Protein AF-A0A6I5HWJ2-F1 (afdb_monomer)

Structure (mmCIF, N/CA/C/O backbone):
data_AF-A0A6I5HWJ2-F1
#
_entry.id   AF-A0A6I5HWJ2-F1
#
loop_
_atom_site.group_PDB
_atom_site.id
_atom_site.type_symbol
_atom_site.label_atom_id
_atom_site.label_alt_id
_atom_site.label_comp_id
_atom_site.label_asym_id
_atom_site.label_entity_id
_atom_site.label_seq_id
_atom_site.pdbx_PDB_ins_code
_atom_site.Cartn_x
_atom_site.Cartn_y
_atom_site.Cartn_z
_atom_site.occupancy
_atom_site.B_iso_or_equiv
_atom_site.auth_seq_id
_atom_site.auth_comp_id
_atom_site.auth_asym_id
_atom_site.auth_atom_id
_atom_site.pdbx_PDB_model_num
ATOM 1 N N . MET A 1 1 ? 9.951 2.016 0.765 1.00 75.12 1 MET A N 1
ATOM 2 C CA . MET A 1 1 ? 8.505 1.697 0.762 1.00 75.12 1 MET A CA 1
ATOM 3 C C . MET A 1 1 ? 7.926 2.781 -0.097 1.00 75.12 1 MET A C 1
ATOM 5 O O . MET A 1 1 ? 7.683 3.878 0.396 1.00 75.12 1 MET A O 1
ATOM 9 N N . ASP A 1 2 ? 7.885 2.509 -1.394 1.00 89.44 2 ASP A N 1
ATOM 10 C CA . ASP A 1 2 ? 7.754 3.558 -2.391 1.00 89.44 2 ASP A CA 1
ATOM 11 C C . ASP A 1 2 ? 6.355 3.454 -2.981 1.00 89.44 2 ASP A C 1
ATOM 13 O O . ASP A 1 2 ? 5.932 2.383 -3.409 1.00 89.44 2 ASP A O 1
ATOM 17 N N . SER A 1 3 ? 5.608 4.550 -2.922 1.00 92.50 3 SER A N 1
ATOM 18 C CA . SER A 1 3 ? 4.269 4.644 -3.493 1.00 92.50 3 SER A CA 1
ATOM 19 C C . SER A 1 3 ? 4.331 5.136 -4.938 1.00 92.50 3 SER A C 1
ATOM 21 O O . SER A 1 3 ? 5.293 5.790 -5.354 1.00 92.50 3 SER A O 1
ATOM 23 N N . GLN A 1 4 ? 3.257 4.913 -5.696 1.00 91.12 4 GLN A N 1
ATOM 24 C CA . GLN A 1 4 ? 3.119 5.492 -7.039 1.00 91.12 4 GLN A CA 1
ATOM 25 C C . GLN A 1 4 ? 3.258 7.020 -7.010 1.00 91.12 4 GLN A C 1
ATOM 27 O O . GLN A 1 4 ? 3.891 7.611 -7.881 1.00 91.12 4 GLN A O 1
ATOM 32 N N . SER A 1 5 ? 2.770 7.670 -5.947 1.00 91.94 5 SER A N 1
ATOM 33 C CA . SER A 1 5 ? 2.861 9.125 -5.783 1.00 91.94 5 SER A CA 1
ATOM 34 C C . SER A 1 5 ? 4.292 9.666 -5.693 1.00 91.94 5 SER A C 1
ATOM 36 O O . SER A 1 5 ? 4.483 10.864 -5.885 1.00 91.94 5 SER A O 1
ATOM 38 N N . ILE A 1 6 ? 5.286 8.824 -5.380 1.00 93.06 6 ILE A N 1
ATOM 39 C CA . ILE A 1 6 ? 6.704 9.218 -5.342 1.00 93.06 6 ILE A CA 1
ATOM 40 C C . ILE A 1 6 ? 7.521 8.647 -6.510 1.00 93.06 6 ILE A C 1
ATOM 42 O O . ILE A 1 6 ? 8.739 8.815 -6.535 1.00 93.06 6 ILE A O 1
ATOM 46 N N . GLY A 1 7 ? 6.861 8.020 -7.489 1.00 92.56 7 GLY A N 1
ATOM 47 C CA . GLY A 1 7 ? 7.481 7.577 -8.738 1.00 92.56 7 GLY A CA 1
ATOM 48 C C . GLY A 1 7 ? 7.720 6.074 -8.865 1.00 92.56 7 GLY A C 1
ATOM 49 O O . GLY A 1 7 ? 8.474 5.677 -9.754 1.00 92.56 7 GLY A O 1
ATOM 50 N N . ALA A 1 8 ? 7.104 5.240 -8.018 1.00 96.06 8 ALA A N 1
ATOM 51 C CA . ALA A 1 8 ? 7.059 3.802 -8.275 1.00 96.06 8 ALA A CA 1
ATOM 52 C C . ALA A 1 8 ? 6.296 3.532 -9.584 1.00 96.06 8 ALA A C 1
ATOM 54 O O . ALA A 1 8 ? 5.190 4.035 -9.769 1.00 96.06 8 ALA A O 1
ATOM 55 N N . ASP A 1 9 ? 6.902 2.754 -10.483 1.00 96.69 9 ASP A N 1
ATOM 56 C CA . ASP A 1 9 ? 6.325 2.422 -11.792 1.00 96.69 9 ASP A CA 1
ATOM 57 C C . ASP A 1 9 ? 5.146 1.465 -11.715 1.00 96.69 9 ASP A C 1
ATOM 59 O O . ASP A 1 9 ? 4.177 1.612 -12.451 1.00 96.69 9 ASP A O 1
ATOM 63 N N . LEU A 1 10 ? 5.295 0.452 -10.865 1.00 97.19 10 LEU A N 1
ATOM 64 C CA . LEU A 1 10 ? 4.325 -0.602 -10.643 1.00 97.19 10 LEU A CA 1
ATOM 65 C C . LEU A 1 10 ? 4.281 -0.892 -9.145 1.00 97.19 10 LEU A C 1
ATOM 67 O O . LEU A 1 10 ? 5.330 -1.036 -8.507 1.00 97.19 10 LEU A O 1
ATOM 71 N N . THR A 1 11 ? 3.084 -0.974 -8.583 1.00 96.81 11 THR A N 1
ATOM 72 C CA . THR A 1 11 ? 2.840 -1.268 -7.173 1.00 96.81 11 THR A CA 1
ATOM 73 C C . THR A 1 11 ? 1.891 -2.446 -7.028 1.00 96.81 11 THR A C 1
ATOM 75 O O . THR A 1 11 ? 0.785 -2.464 -7.554 1.00 96.81 11 THR A O 1
ATOM 78 N N . TYR A 1 12 ? 2.323 -3.433 -6.251 1.00 97.06 12 TYR A N 1
ATOM 79 C CA . TYR A 1 12 ? 1.559 -4.643 -5.980 1.00 97.06 12 TYR A CA 1
ATOM 80 C C . TYR A 1 12 ? 1.313 -4.772 -4.483 1.00 97.06 12 TYR A C 1
ATOM 82 O O . TYR A 1 12 ? 2.160 -4.396 -3.667 1.00 97.06 12 TYR A O 1
ATOM 90 N N . ALA A 1 13 ? 0.168 -5.335 -4.121 1.00 97.06 13 ALA A N 1
ATOM 91 C CA . ALA A 1 13 ? -0.144 -5.705 -2.750 1.00 97.06 13 ALA A CA 1
ATOM 92 C C . ALA A 1 13 ? -0.446 -7.202 -2.655 1.00 97.06 13 ALA A C 1
ATOM 94 O O . ALA A 1 13 ? -0.968 -7.798 -3.590 1.00 97.06 13 ALA A O 1
ATOM 95 N N . TRP A 1 14 ? -0.155 -7.812 -1.510 1.00 97.56 14 TRP A N 1
ATOM 96 C CA . TRP A 1 14 ? -0.708 -9.127 -1.188 1.00 97.56 14 TRP A CA 1
ATOM 97 C C . TRP A 1 14 ? -2.081 -8.982 -0.528 1.00 97.56 14 TRP A C 1
ATOM 99 O O . TRP A 1 14 ? -2.338 -7.946 0.090 1.00 97.56 14 TRP A O 1
ATOM 109 N N . PRO A 1 15 ? -2.933 -10.026 -0.547 1.00 95.31 15 PRO A N 1
ATOM 110 C CA . PRO A 1 15 ? -4.232 -10.018 0.127 1.00 95.31 15 PRO A CA 1
ATOM 111 C C . PRO A 1 15 ? -4.150 -9.695 1.625 1.00 95.31 15 PRO A C 1
ATOM 113 O O . PRO A 1 15 ? -5.109 -9.196 2.206 1.00 95.31 15 PRO A O 1
ATOM 116 N N . THR A 1 16 ? -3.002 -9.969 2.251 1.00 93.94 16 THR A N 1
ATOM 117 C CA . THR A 1 16 ? -2.738 -9.726 3.674 1.00 93.94 16 THR A CA 1
ATOM 118 C C . THR A 1 16 ? -2.208 -8.324 3.980 1.00 93.94 16 THR A C 1
ATOM 120 O O . THR A 1 16 ? -1.968 -8.021 5.147 1.00 93.94 16 THR A O 1
ATOM 123 N N . ASN A 1 17 ? -1.956 -7.480 2.974 1.00 93.38 17 ASN A N 1
ATOM 124 C CA . ASN A 1 17 ? -1.410 -6.146 3.209 1.00 93.38 17 ASN A CA 1
ATOM 125 C C . ASN A 1 17 ? -2.451 -5.223 3.850 1.00 93.38 17 ASN A C 1
ATOM 127 O O . ASN A 1 17 ? -3.551 -5.044 3.337 1.00 93.38 17 ASN A O 1
ATOM 131 N N . GLU A 1 18 ? -2.052 -4.544 4.921 1.00 91.31 18 GLU A N 1
ATOM 132 C CA . GLU A 1 18 ? -2.837 -3.472 5.529 1.00 91.31 18 GLU A CA 1
ATOM 133 C C . GLU A 1 18 ? -2.317 -2.121 5.016 1.00 91.31 18 GLU A C 1
ATOM 135 O O . GLU A 1 18 ? -1.210 -1.700 5.352 1.00 91.31 18 GLU A O 1
ATOM 140 N N . ILE A 1 19 ? -3.109 -1.443 4.180 1.00 89.94 19 ILE A N 1
ATOM 141 C CA . ILE A 1 19 ? -2.780 -0.120 3.631 1.00 89.94 19 ILE A CA 1
ATOM 142 C C . ILE A 1 19 ? -3.721 0.902 4.262 1.00 89.94 19 ILE A C 1
ATOM 144 O O . ILE A 1 19 ? -4.925 0.858 4.036 1.00 89.94 19 ILE A O 1
ATOM 148 N N . ALA A 1 20 ? -3.177 1.823 5.057 1.00 89.38 20 ALA A N 1
ATOM 149 C CA . ALA A 1 20 ? -3.951 2.858 5.735 1.00 89.38 20 ALA A CA 1
ATOM 150 C C . ALA A 1 20 ? -3.098 4.096 6.038 1.00 89.38 20 ALA A C 1
ATOM 152 O O . ALA A 1 20 ? -1.871 4.030 6.079 1.00 89.38 20 ALA A O 1
ATOM 153 N N . VAL A 1 21 ? -3.761 5.227 6.298 1.00 89.25 21 VAL A N 1
ATOM 154 C CA . VAL A 1 21 ? -3.103 6.476 6.731 1.00 89.25 21 VAL A CA 1
ATOM 155 C C . VAL A 1 21 ? -2.437 6.324 8.102 1.00 89.25 21 VAL A C 1
ATOM 157 O O . VAL A 1 21 ? -1.380 6.896 8.350 1.00 89.25 21 VAL A O 1
ATOM 160 N N . MET A 1 22 ? -3.075 5.583 9.006 1.00 91.50 22 MET A N 1
ATOM 161 C CA . MET A 1 22 ? -2.596 5.304 10.357 1.00 91.50 22 MET A CA 1
ATOM 162 C C . MET A 1 22 ? -3.234 4.007 10.870 1.00 91.50 22 MET A C 1
ATOM 164 O O . MET A 1 22 ? -4.139 3.469 10.234 1.00 91.50 22 MET A O 1
ATOM 168 N N . GLY A 1 23 ? -2.791 3.508 12.026 1.00 90.38 23 GLY A N 1
ATOM 169 C CA . GLY A 1 23 ? -3.393 2.321 12.643 1.00 90.38 23 GLY A CA 1
ATOM 170 C C . GLY A 1 23 ? -4.865 2.531 13.030 1.00 90.38 23 GLY A C 1
ATOM 171 O O . GLY A 1 23 ? -5.241 3.627 13.455 1.00 90.38 23 GLY A O 1
ATOM 172 N N . ALA A 1 24 ? -5.679 1.470 12.931 1.00 92.38 24 ALA A N 1
ATOM 173 C CA . ALA A 1 24 ? -7.126 1.514 13.194 1.00 92.38 24 ALA A CA 1
ATOM 174 C C . ALA A 1 24 ? -7.487 2.122 14.551 1.00 92.38 24 ALA A C 1
ATOM 176 O O . ALA A 1 24 ? -8.451 2.871 14.649 1.00 92.38 24 ALA A O 1
ATOM 177 N N . GLU A 1 25 ? -6.719 1.819 15.598 1.00 92.00 25 GLU A N 1
ATOM 178 C CA . GLU A 1 25 ? -6.983 2.341 16.939 1.00 92.00 25 GLU A CA 1
ATOM 179 C C . GLU A 1 25 ? -6.832 3.864 16.998 1.00 92.00 25 GLU A C 1
ATOM 181 O O . GLU A 1 25 ? -7.721 4.567 17.480 1.00 92.00 25 GLU A O 1
ATOM 186 N N . GLY A 1 26 ? -5.741 4.386 16.431 1.00 93.00 26 GLY A N 1
ATOM 187 C CA . GLY A 1 26 ? -5.517 5.824 16.315 1.00 93.00 26 GLY A CA 1
ATOM 188 C C . GLY A 1 26 ? -6.610 6.498 15.489 1.00 93.00 26 GLY A C 1
ATOM 189 O O . GLY A 1 26 ? -7.199 7.484 15.933 1.00 93.00 26 GLY A O 1
ATOM 190 N N . ALA A 1 27 ? -6.938 5.925 14.328 1.00 92.94 27 ALA A N 1
ATOM 191 C CA . ALA A 1 27 ? -7.973 6.460 13.453 1.00 92.94 27 ALA A CA 1
ATOM 192 C C . ALA A 1 27 ? -9.348 6.481 14.135 1.00 92.94 27 ALA A C 1
ATOM 194 O O . ALA A 1 27 ? -10.020 7.513 14.132 1.00 92.94 27 ALA A O 1
ATOM 195 N N . ALA A 1 28 ? -9.747 5.382 14.779 1.00 93.06 28 ALA A N 1
ATOM 196 C CA . ALA A 1 28 ? -11.040 5.276 15.441 1.00 93.06 28 ALA A CA 1
ATOM 197 C C . ALA A 1 28 ? -11.173 6.270 16.604 1.00 93.06 28 ALA A C 1
ATOM 199 O O . ALA A 1 28 ? -12.214 6.908 16.759 1.00 93.06 28 ALA A O 1
ATOM 200 N N . ASN A 1 29 ? -10.099 6.463 17.374 1.00 92.31 29 ASN A N 1
ATOM 201 C CA . ASN A 1 29 ? -10.073 7.405 18.492 1.00 92.31 29 ASN A CA 1
ATOM 202 C C . ASN A 1 29 ? -10.210 8.866 18.052 1.00 92.31 29 ASN A C 1
ATOM 204 O O . ASN A 1 29 ? -10.716 9.684 18.821 1.00 92.31 29 ASN A O 1
ATOM 208 N N . VAL A 1 30 ? -9.776 9.205 16.835 1.00 94.44 30 VAL A N 1
ATOM 209 C CA . VAL A 1 30 ? -9.942 10.553 16.276 1.00 94.44 30 VAL A CA 1
ATOM 210 C C . VAL A 1 30 ? -11.306 10.706 15.605 1.00 94.44 30 VAL A C 1
ATOM 212 O O . VAL A 1 30 ? -12.039 11.641 15.927 1.00 94.44 30 VAL A O 1
ATOM 215 N N . ILE A 1 31 ? -11.670 9.789 14.705 1.00 93.44 31 ILE A N 1
ATOM 216 C CA . ILE A 1 31 ? -12.877 9.883 13.869 1.00 93.44 31 ILE A CA 1
ATOM 217 C C . ILE A 1 31 ? -14.144 9.713 14.715 1.00 93.44 31 ILE A C 1
ATOM 219 O O . ILE A 1 31 ? -15.066 10.524 14.632 1.00 93.44 31 ILE A O 1
ATOM 223 N N . PHE A 1 32 ? -14.176 8.696 15.577 1.00 93.81 32 PHE A N 1
ATOM 224 C CA . PHE A 1 32 ? -15.357 8.330 16.364 1.00 93.81 32 PHE A CA 1
ATOM 225 C C . PHE A 1 32 ? -15.306 8.859 17.799 1.00 93.81 32 PHE A C 1
ATOM 227 O O . PHE A 1 32 ? -16.086 8.430 18.648 1.00 93.81 32 PHE A O 1
ATOM 234 N N . ARG A 1 33 ? -14.430 9.835 18.080 1.00 95.44 33 ARG A N 1
ATOM 235 C CA . ARG A 1 33 ? -14.202 10.393 19.424 1.00 95.44 33 ARG A CA 1
ATOM 236 C C . ARG A 1 33 ? -15.496 10.713 20.179 1.00 95.44 33 ARG A C 1
ATOM 238 O O . ARG A 1 33 ? -15.618 10.373 21.350 1.00 95.44 33 ARG A O 1
ATOM 245 N N . ARG A 1 34 ? -16.443 11.394 19.521 1.00 95.44 34 ARG A N 1
ATOM 246 C CA . ARG A 1 34 ? -17.721 11.800 20.136 1.00 95.44 34 ARG A CA 1
ATOM 247 C C . ARG A 1 34 ? -18.621 10.601 20.418 1.00 95.44 34 ARG A C 1
ATOM 249 O O . ARG A 1 34 ? -19.100 10.460 21.531 1.00 95.44 34 ARG A O 1
ATOM 256 N N . GLN A 1 35 ? -18.768 9.704 19.444 1.00 93.62 35 GLN A N 1
ATOM 257 C CA . GLN A 1 35 ? -19.596 8.501 19.572 1.00 93.62 35 GLN A CA 1
ATOM 258 C C . GLN A 1 35 ? -19.089 7.568 20.676 1.00 93.62 35 GLN A C 1
ATOM 260 O O . GLN A 1 35 ? -19.887 6.979 21.394 1.00 93.62 35 GLN A O 1
ATOM 265 N N . ILE A 1 36 ? -17.766 7.458 20.831 1.00 94.50 36 ILE A N 1
ATOM 266 C CA . ILE A 1 36 ? -17.137 6.700 21.917 1.00 94.50 36 ILE A CA 1
ATOM 267 C C . ILE A 1 36 ? -17.407 7.373 23.268 1.00 94.50 36 ILE A C 1
ATOM 269 O O . ILE A 1 36 ? -17.761 6.692 24.223 1.00 94.50 36 ILE A O 1
ATOM 273 N N . ALA A 1 37 ? -17.271 8.699 23.354 1.00 95.12 37 ALA A N 1
ATOM 274 C CA . ALA A 1 37 ? -17.469 9.438 24.601 1.00 95.12 37 ALA A CA 1
ATOM 275 C C . ALA A 1 37 ? -18.934 9.469 25.077 1.00 95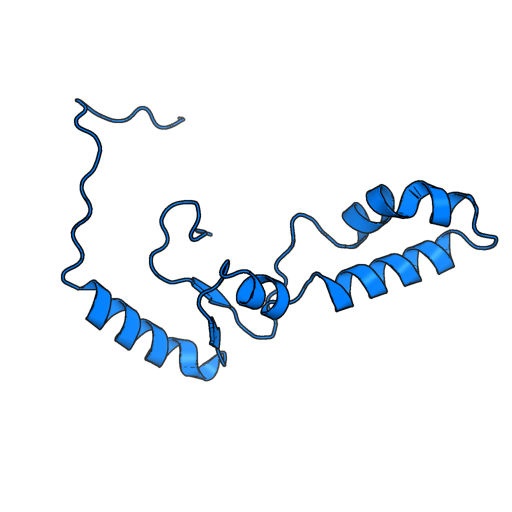.12 37 ALA A C 1
ATOM 277 O O . ALA A 1 37 ? -19.183 9.525 26.277 1.00 95.12 37 ALA A O 1
ATOM 278 N N . GLU A 1 38 ? -19.890 9.450 24.149 1.00 96.38 38 GLU A N 1
ATOM 279 C CA . GLU A 1 38 ? -21.331 9.501 24.434 1.00 96.38 38 GLU A CA 1
ATOM 280 C C . GLU A 1 38 ? -21.959 8.105 24.616 1.00 96.38 38 GLU A C 1
ATOM 282 O O . GLU A 1 38 ? -23.132 7.992 24.976 1.00 96.38 38 GLU A O 1
ATOM 287 N N . ALA A 1 39 ? -21.203 7.029 24.374 1.00 95.56 39 ALA A N 1
ATOM 288 C CA . ALA A 1 39 ? -21.684 5.663 24.531 1.00 95.56 39 ALA A CA 1
ATOM 289 C C . ALA A 1 39 ? -21.851 5.275 26.009 1.00 95.56 39 ALA A C 1
ATOM 291 O O . ALA A 1 39 ? -21.066 5.671 26.867 1.00 95.56 39 ALA A O 1
ATOM 292 N N . GLN A 1 40 ? -22.836 4.416 26.295 1.00 94.75 40 GLN A N 1
ATOM 293 C CA . GLN A 1 40 ? -22.993 3.809 27.626 1.00 94.75 40 GLN A CA 1
ATOM 294 C C . GLN A 1 40 ? -21.780 2.960 28.028 1.00 94.75 40 GLN A C 1
ATOM 296 O O . GLN A 1 40 ? -21.420 2.929 29.200 1.00 94.75 40 GLN A O 1
ATOM 301 N N . ASP A 1 41 ? -21.154 2.300 27.051 1.00 96.25 41 ASP A N 1
ATOM 302 C CA . ASP A 1 41 ? -19.897 1.574 27.213 1.00 96.25 41 ASP A CA 1
ATOM 303 C C . ASP A 1 41 ? -18.882 2.067 26.163 1.00 96.25 41 ASP A C 1
ATOM 305 O O . ASP A 1 41 ? -18.886 1.600 25.014 1.00 96.25 41 ASP A O 1
ATOM 309 N N . PRO A 1 42 ? -18.031 3.045 26.527 1.00 94.38 42 PRO A N 1
ATOM 310 C CA . PRO A 1 42 ? -17.016 3.594 25.635 1.00 94.38 42 PRO A CA 1
ATOM 311 C C . PRO A 1 42 ? -16.008 2.558 25.128 1.00 94.38 42 PRO A C 1
ATOM 313 O O . PRO A 1 42 ? -15.582 2.641 23.977 1.00 94.38 42 PRO A O 1
ATOM 316 N N . GLU A 1 43 ? -15.633 1.567 25.940 1.00 94.75 43 GLU A N 1
ATOM 317 C CA . GLU A 1 43 ? -14.616 0.582 25.553 1.00 94.75 43 GLU A CA 1
ATOM 318 C C . GLU A 1 43 ? -15.176 -0.458 24.580 1.00 94.75 43 GLU A C 1
ATOM 320 O O . GLU A 1 43 ? -14.539 -0.775 23.565 1.00 94.75 43 GLU A O 1
ATOM 325 N N . ALA A 1 44 ? -16.412 -0.918 24.801 1.00 95.75 44 ALA A N 1
ATOM 326 C CA . ALA A 1 44 ? -17.104 -1.747 23.818 1.00 95.75 44 ALA A CA 1
ATOM 327 C C . ALA A 1 44 ? -17.334 -0.987 22.501 1.00 95.75 44 ALA A C 1
ATOM 329 O O . ALA A 1 44 ? -17.121 -1.542 21.417 1.00 95.75 44 ALA A O 1
ATOM 330 N N . MET A 1 45 ? -17.709 0.298 22.575 1.00 95.62 45 MET A N 1
ATOM 331 C CA . MET A 1 45 ? -17.880 1.143 21.391 1.00 95.62 45 MET A CA 1
ATOM 332 C C . MET A 1 45 ? -16.565 1.301 20.623 1.00 95.62 45 MET A C 1
ATOM 334 O O . MET A 1 45 ? -16.540 1.085 19.411 1.00 95.62 45 MET A O 1
ATOM 338 N N . ARG A 1 46 ? -15.464 1.615 21.315 1.00 94.50 46 ARG A N 1
ATOM 339 C CA . ARG A 1 46 ? -14.129 1.738 20.716 1.00 94.50 46 ARG A CA 1
ATOM 340 C C . ARG A 1 46 ? -13.735 0.453 19.997 1.00 94.50 46 ARG A C 1
ATOM 342 O O . ARG A 1 46 ? -13.387 0.500 18.822 1.00 94.50 46 ARG A O 1
ATOM 349 N N . THR A 1 47 ? -13.856 -0.691 20.668 1.00 95.69 47 THR A N 1
ATOM 350 C CA . THR A 1 47 ? -13.509 -2.004 20.100 1.00 95.69 47 THR A CA 1
ATOM 351 C C . THR A 1 47 ? -14.293 -2.284 18.817 1.00 95.69 47 THR A C 1
ATOM 353 O O . THR A 1 47 ? -13.729 -2.745 17.822 1.00 95.69 47 THR A O 1
ATOM 356 N N . ARG A 1 48 ? -15.589 -1.951 18.806 1.00 95.31 48 ARG A N 1
ATOM 357 C CA . ARG A 1 48 ? -16.443 -2.089 17.623 1.00 95.31 48 ARG A CA 1
ATOM 358 C C . ARG A 1 48 ? -15.983 -1.186 16.477 1.00 95.31 48 ARG A C 1
ATOM 360 O O . ARG A 1 48 ? -15.785 -1.686 15.375 1.00 95.31 48 ARG A O 1
ATOM 367 N N . MET A 1 49 ? -15.764 0.100 16.745 1.00 94.69 49 MET A N 1
ATOM 368 C CA . MET A 1 49 ? -15.339 1.078 15.734 1.00 94.69 49 MET A CA 1
ATOM 369 C C . MET A 1 49 ? -13.959 0.760 15.148 1.00 94.69 49 MET A C 1
ATOM 371 O O . MET A 1 49 ? -13.741 0.923 13.952 1.00 94.69 49 MET A O 1
ATOM 375 N N . VAL A 1 50 ? -13.029 0.262 15.967 1.00 94.94 50 VAL A N 1
ATOM 376 C CA . VAL A 1 50 ? -11.705 -0.187 15.510 1.00 94.94 50 VAL A CA 1
ATOM 377 C C . VAL A 1 50 ? -11.832 -1.378 14.566 1.00 94.94 50 VAL A C 1
ATOM 379 O O . VAL A 1 50 ? -11.197 -1.400 13.512 1.00 94.94 50 VAL A O 1
ATOM 382 N N . LYS A 1 51 ? -12.668 -2.361 14.918 1.00 94.06 51 LYS A N 1
ATOM 383 C CA . LYS A 1 51 ? -12.915 -3.532 14.071 1.00 94.06 51 LYS A CA 1
ATOM 384 C C . LYS A 1 51 ? -13.557 -3.140 12.740 1.00 94.06 51 LYS A C 1
ATOM 386 O O . LYS A 1 51 ? -13.154 -3.657 11.701 1.00 94.06 51 LYS A O 1
ATOM 391 N N . GLU A 1 52 ? -14.523 -2.231 12.778 1.00 93.06 52 GLU A N 1
ATOM 392 C CA . GLU A 1 52 ? -15.197 -1.706 11.590 1.00 93.06 52 GLU A CA 1
ATOM 393 C C . GLU A 1 52 ? -14.211 -0.956 10.688 1.00 93.06 52 GLU A C 1
ATOM 395 O O . GLU A 1 52 ? -14.050 -1.325 9.531 1.00 93.06 52 GLU A O 1
ATOM 400 N N . TYR A 1 53 ? -13.428 -0.022 11.242 1.00 92.69 53 TYR A N 1
ATOM 401 C CA . TYR A 1 53 ? -12.380 0.685 10.498 1.00 92.69 53 TYR A CA 1
ATOM 402 C C . TYR A 1 53 ? -11.380 -0.278 9.847 1.00 92.69 53 TYR A C 1
ATOM 404 O O . TYR A 1 53 ? -11.014 -0.114 8.685 1.00 92.69 53 TYR A O 1
ATOM 412 N N . LYS A 1 54 ? -10.945 -1.306 10.584 1.00 90.06 54 LYS A N 1
ATOM 413 C CA . LYS A 1 54 ? -10.008 -2.301 10.059 1.00 90.06 54 LYS A CA 1
ATOM 414 C C . LYS A 1 54 ? -10.608 -3.087 8.891 1.00 90.06 54 LYS A C 1
ATOM 416 O O . LYS A 1 54 ? -9.931 -3.300 7.893 1.00 90.06 54 LYS A O 1
ATOM 421 N N . THR A 1 55 ? -11.865 -3.501 9.016 1.00 88.94 55 THR A N 1
ATOM 422 C CA . THR A 1 55 ? -12.535 -4.3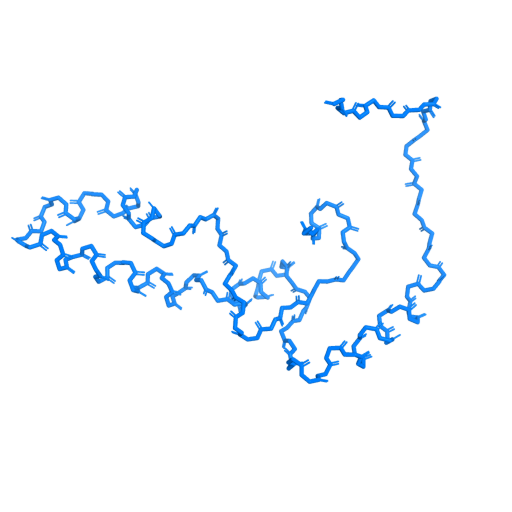36 8.009 1.00 88.94 55 THR A CA 1
ATOM 423 C C . THR A 1 55 ? -12.854 -3.552 6.740 1.00 88.94 55 THR A C 1
ATOM 425 O O . THR A 1 55 ? -12.691 -4.091 5.654 1.00 88.94 55 THR A O 1
ATOM 428 N N . GLU A 1 56 ? -13.256 -2.289 6.876 1.00 88.56 56 GLU A N 1
ATOM 429 C CA . GLU A 1 56 ? -13.716 -1.462 5.753 1.00 88.56 56 GLU A CA 1
ATOM 430 C C . GLU A 1 56 ? -12.589 -0.705 5.042 1.00 88.56 56 GLU A C 1
ATOM 432 O O . GLU A 1 56 ? -12.723 -0.348 3.876 1.00 88.56 56 GLU A O 1
ATO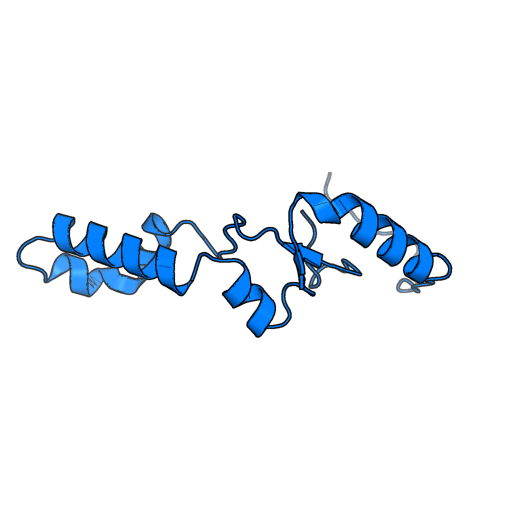M 437 N N . LEU A 1 57 ? -11.498 -0.383 5.748 1.00 87.19 57 LEU A N 1
ATOM 438 C CA . LEU A 1 57 ? -10.490 0.554 5.235 1.00 87.19 57 LEU A CA 1
ATOM 439 C C . LEU A 1 57 ? -9.059 0.018 5.272 1.00 87.19 57 LEU A C 1
ATOM 441 O O . LEU A 1 57 ? -8.208 0.561 4.573 1.00 87.19 57 LEU A O 1
ATOM 445 N N . MET A 1 58 ? -8.760 -1.019 6.063 1.00 90.06 58 MET A N 1
ATOM 446 C CA . MET A 1 58 ? -7.398 -1.557 6.195 1.00 90.06 58 MET A CA 1
ATOM 447 C C . MET A 1 58 ? -7.214 -2.857 5.414 1.00 90.06 58 MET A C 1
ATOM 449 O O . MET A 1 58 ? -6.833 -3.886 5.971 1.00 90.06 58 MET A O 1
ATOM 453 N N . HIS A 1 59 ? -7.467 -2.807 4.110 1.00 89.12 59 HIS A N 1
ATOM 454 C CA . HIS A 1 59 ? -7.275 -3.940 3.208 1.00 89.12 59 HIS A CA 1
ATOM 455 C C . HIS A 1 59 ? -6.778 -3.461 1.835 1.00 89.12 59 HIS A C 1
ATOM 457 O O . HIS A 1 59 ? -7.010 -2.308 1.455 1.00 89.12 59 HIS A O 1
ATOM 463 N N . PRO A 1 60 ? -6.103 -4.320 1.051 1.00 91.81 60 PRO A N 1
ATOM 464 C CA . PRO A 1 60 ? -5.419 -3.883 -0.165 1.00 91.81 60 PRO A CA 1
ATOM 465 C C . PRO A 1 60 ? -6.406 -3.514 -1.281 1.00 91.81 60 PRO A C 1
ATOM 467 O O . PRO A 1 60 ? -6.118 -2.643 -2.096 1.00 91.81 60 PRO A O 1
ATOM 470 N N . TYR A 1 61 ? -7.605 -4.105 -1.277 1.00 92.56 61 TYR A N 1
ATOM 471 C CA . TYR A 1 61 ? -8.637 -3.817 -2.277 1.00 92.56 61 TYR A CA 1
ATOM 472 C C . TYR A 1 61 ? -9.116 -2.360 -2.243 1.00 92.56 61 TYR A C 1
ATOM 474 O O . TYR A 1 61 ? -9.346 -1.783 -3.298 1.00 92.56 61 TYR A O 1
ATOM 482 N N . TYR A 1 62 ? -9.158 -1.719 -1.068 1.00 91.00 62 TYR A N 1
ATOM 483 C CA . TYR A 1 62 ? -9.506 -0.299 -0.966 1.00 91.00 62 TYR A CA 1
ATOM 484 C C . TYR A 1 62 ? -8.506 0.582 -1.731 1.00 91.00 62 TYR A C 1
ATOM 486 O O . TYR A 1 62 ? -8.881 1.579 -2.357 1.00 91.00 62 TYR A O 1
ATOM 494 N N . ALA A 1 63 ? -7.223 0.209 -1.677 1.00 91.88 63 ALA A N 1
ATOM 495 C CA . ALA A 1 63 ? -6.152 0.876 -2.404 1.00 91.88 63 ALA A CA 1
ATOM 496 C C . ALA A 1 63 ? -6.219 0.574 -3.910 1.00 91.88 63 ALA A C 1
ATOM 498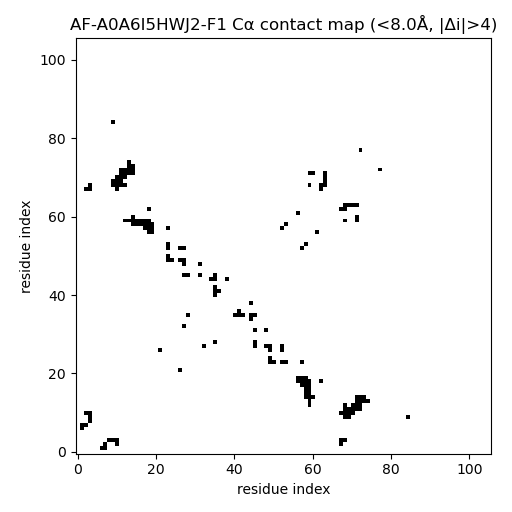 O O . ALA A 1 63 ? -6.029 1.488 -4.712 1.00 91.88 63 ALA A O 1
ATOM 499 N N . ALA A 1 64 ? -6.540 -0.667 -4.288 1.00 93.94 64 ALA A N 1
ATOM 500 C CA . ALA A 1 64 ? -6.673 -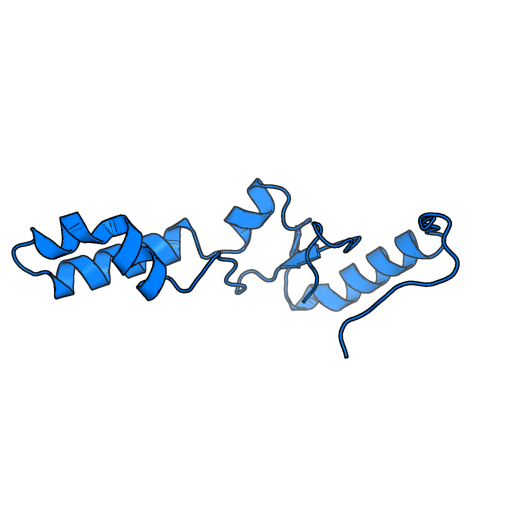1.085 -5.684 1.00 93.94 64 ALA A CA 1
ATOM 501 C C . ALA A 1 64 ? -7.840 -0.372 -6.388 1.00 93.94 64 ALA A C 1
ATOM 503 O O . ALA A 1 64 ? -7.663 0.197 -7.461 1.00 93.94 64 ALA A O 1
ATOM 504 N N . GLU A 1 65 ? -9.007 -0.280 -5.741 1.00 93.38 65 GLU A N 1
ATOM 505 C CA . GLU A 1 65 ? -10.182 0.455 -6.243 1.00 93.38 65 GLU A CA 1
ATOM 506 C C . GLU A 1 65 ? -9.898 1.935 -6.538 1.00 93.38 65 GLU A C 1
ATOM 508 O O . GLU A 1 65 ? -10.586 2.565 -7.340 1.00 93.38 65 GLU A O 1
ATOM 513 N N . ARG A 1 66 ? -8.891 2.506 -5.870 1.00 91.44 66 ARG A N 1
ATOM 514 C CA . ARG A 1 66 ? -8.474 3.907 -6.016 1.00 91.44 66 ARG A CA 1
ATOM 515 C C . ARG A 1 66 ? -7.255 4.086 -6.914 1.00 91.44 66 ARG A C 1
ATOM 517 O O . ARG A 1 66 ? -6.800 5.218 -7.059 1.00 91.44 66 ARG A O 1
ATOM 524 N N . GLY A 1 67 ? -6.726 3.004 -7.487 1.00 91.56 67 GLY A N 1
ATOM 525 C CA . GLY A 1 67 ? -5.513 3.033 -8.300 1.00 91.56 67 GLY A CA 1
ATOM 526 C C . GLY A 1 67 ? -4.285 3.509 -7.523 1.00 91.56 67 GLY A C 1
ATOM 527 O O . GLY A 1 67 ? -3.463 4.223 -8.080 1.00 91.56 67 GLY A O 1
ATOM 528 N N . LEU A 1 68 ? -4.208 3.193 -6.223 1.00 92.12 68 LEU A N 1
ATOM 529 C CA . LEU A 1 68 ? -3.010 3.411 -5.394 1.00 92.12 68 LEU A CA 1
ATOM 530 C C . LEU A 1 68 ? -2.059 2.203 -5.437 1.00 92.12 68 LEU A C 1
ATOM 532 O O . LEU A 1 68 ? -0.877 2.310 -5.093 1.00 92.12 68 LEU A O 1
ATOM 536 N N . VAL A 1 69 ? -2.610 1.043 -5.798 1.00 95.31 69 VAL A N 1
ATOM 537 C CA . VAL A 1 69 ? -1.878 -0.159 -6.191 1.00 95.31 69 VAL A CA 1
ATOM 538 C C . VAL A 1 69 ? -2.398 -0.614 -7.547 1.00 95.31 69 VAL A C 1
ATOM 540 O O . VAL A 1 69 ? -3.598 -0.504 -7.800 1.00 95.31 69 VAL A O 1
ATOM 543 N N . ASP A 1 70 ? -1.504 -1.098 -8.403 1.00 96.69 70 ASP A N 1
ATOM 544 C CA . ASP A 1 70 ? -1.860 -1.597 -9.730 1.00 96.69 70 ASP A CA 1
ATOM 545 C C . ASP A 1 70 ? -2.601 -2.934 -9.649 1.00 96.69 70 ASP A C 1
ATOM 547 O O . ASP A 1 70 ? -3.528 -3.158 -10.424 1.00 96.69 70 ASP A O 1
ATOM 551 N N . ASP A 1 71 ? -2.220 -3.811 -8.709 1.00 97.00 71 ASP A N 1
ATOM 552 C CA . ASP A 1 71 ? -2.892 -5.100 -8.519 1.00 97.00 71 ASP A CA 1
ATOM 553 C C . ASP A 1 71 ? -2.715 -5.693 -7.106 1.00 97.00 71 ASP A C 1
ATOM 555 O O . ASP A 1 71 ? -1.766 -5.372 -6.375 1.00 97.00 71 ASP A O 1
ATOM 559 N N . VAL A 1 72 ? -3.630 -6.593 -6.735 1.00 97.38 72 VAL A N 1
ATOM 560 C CA . VAL A 1 72 ? -3.542 -7.451 -5.548 1.00 97.38 72 VAL A CA 1
ATOM 561 C C . VAL A 1 72 ? -3.252 -8.883 -6.000 1.00 97.38 72 VAL A C 1
ATOM 563 O O . VAL A 1 72 ? -4.140 -9.567 -6.498 1.00 97.38 72 VAL A O 1
ATOM 566 N N . ILE A 1 73 ? -2.020 -9.345 -5.793 1.00 98.06 73 ILE A N 1
ATOM 567 C CA . ILE A 1 73 ? -1.506 -10.605 -6.357 1.00 98.06 73 ILE A CA 1
ATOM 568 C C . ILE A 1 73 ? -1.355 -11.694 -5.294 1.00 98.06 73 ILE A C 1
ATOM 570 O O . ILE A 1 73 ? -1.090 -11.392 -4.125 1.00 98.06 73 ILE A O 1
ATOM 574 N N . ASP A 1 74 ? -1.440 -12.967 -5.689 1.00 97.81 74 ASP A N 1
ATOM 575 C CA . ASP A 1 74 ? -1.095 -14.072 -4.789 1.00 97.81 74 ASP A CA 1
ATOM 576 C C . ASP A 1 74 ? 0.399 -13.982 -4.404 1.00 97.81 74 ASP A C 1
ATOM 578 O O . ASP A 1 74 ? 1.256 -13.791 -5.277 1.00 97.81 74 ASP A O 1
ATOM 582 N N . PRO A 1 75 ? 0.765 -14.135 -3.114 1.00 98.25 75 PRO A N 1
ATOM 583 C CA . PRO A 1 75 ? 2.163 -14.184 -2.701 1.00 98.25 75 PRO A CA 1
ATOM 584 C C . PRO A 1 75 ? 3.042 -15.138 -3.524 1.00 98.25 75 PRO A C 1
ATOM 586 O O . PRO A 1 75 ? 4.205 -14.814 -3.784 1.00 98.25 75 PRO A O 1
ATOM 589 N N . ALA A 1 76 ? 2.503 -16.271 -3.982 1.00 98.38 76 ALA A N 1
ATOM 590 C CA . ALA A 1 76 ? 3.209 -17.240 -4.817 1.00 98.38 76 ALA A CA 1
ATOM 591 C C . ALA A 1 76 ? 3.551 -16.706 -6.222 1.00 98.38 76 ALA A C 1
ATOM 593 O O . ALA A 1 76 ? 4.581 -17.080 -6.786 1.00 98.38 76 ALA A O 1
ATOM 594 N N . GLU A 1 77 ? 2.741 -15.797 -6.767 1.00 98.38 77 GLU A N 1
ATOM 595 C CA . GLU A 1 77 ? 2.898 -15.225 -8.113 1.00 98.38 77 GLU A CA 1
ATOM 596 C C . GLU A 1 77 ? 3.894 -14.061 -8.154 1.00 98.38 77 GLU A C 1
ATOM 598 O O . GLU A 1 77 ? 4.356 -13.665 -9.225 1.00 98.38 77 GLU A O 1
ATOM 603 N N . THR A 1 78 ? 4.301 -13.544 -6.988 1.00 98.50 78 THR A N 1
ATOM 604 C CA . THR A 1 78 ? 5.192 -12.378 -6.856 1.00 98.50 78 THR A CA 1
ATOM 605 C C . THR A 1 78 ? 6.399 -12.437 -7.793 1.00 98.50 78 THR A C 1
ATOM 607 O O . THR A 1 78 ? 6.746 -11.451 -8.440 1.00 98.50 78 THR A O 1
ATOM 610 N N . ARG A 1 79 ? 7.060 -13.598 -7.895 1.00 98.56 79 ARG A N 1
ATOM 611 C CA . ARG A 1 79 ? 8.245 -13.750 -8.749 1.00 98.56 79 ARG A CA 1
ATOM 612 C C . ARG A 1 79 ? 7.914 -13.581 -10.231 1.00 98.56 79 ARG A C 1
ATOM 614 O O . ARG A 1 79 ? 8.691 -12.954 -10.946 1.00 98.56 79 ARG A O 1
ATOM 621 N N . GLU A 1 80 ? 6.824 -14.179 -10.688 1.00 98.56 80 GLU A N 1
ATOM 622 C CA . GLU A 1 80 ? 6.403 -14.133 -12.087 1.00 98.56 80 GLU A CA 1
ATOM 623 C C . GLU A 1 80 ? 6.027 -12.708 -12.489 1.00 98.56 80 GLU A C 1
ATOM 625 O O . GLU A 1 80 ? 6.561 -12.186 -13.471 1.00 98.56 80 GLU A O 1
ATOM 630 N N . VAL A 1 81 ? 5.212 -12.054 -11.658 1.00 98.50 81 VAL A N 1
ATOM 631 C CA . VAL A 1 81 ? 4.802 -10.661 -11.846 1.00 98.50 81 VAL A CA 1
ATOM 632 C C . VAL A 1 81 ? 6.030 -9.762 -11.945 1.00 98.50 81 VAL A C 1
ATOM 634 O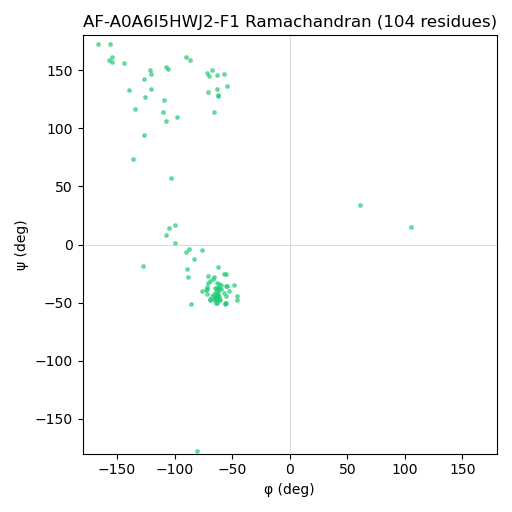 O . VAL A 1 81 ? 6.191 -9.066 -12.941 1.00 98.50 81 VAL A O 1
ATOM 637 N N . LEU A 1 82 ? 6.973 -9.855 -10.999 1.00 98.31 82 LEU A N 1
ATOM 638 C CA . LEU A 1 82 ? 8.194 -9.042 -11.024 1.00 98.31 82 LEU A CA 1
ATOM 639 C C . LEU A 1 82 ? 9.040 -9.256 -12.286 1.00 98.31 82 LEU A C 1
ATOM 641 O O . LEU A 1 82 ? 9.606 -8.296 -12.813 1.00 98.31 82 LEU A O 1
ATOM 645 N N . ILE A 1 83 ? 9.144 -10.491 -12.784 1.00 98.62 83 ILE A N 1
ATOM 646 C CA . ILE A 1 83 ? 9.875 -10.774 -14.027 1.00 98.62 83 ILE A CA 1
ATOM 647 C C . ILE A 1 83 ? 9.208 -10.056 -15.206 1.00 98.62 83 ILE A C 1
ATOM 649 O O . ILE A 1 83 ? 9.907 -9.408 -15.990 1.00 98.62 83 ILE A O 1
ATOM 653 N N . ALA A 1 84 ? 7.880 -10.130 -15.317 1.00 98.56 84 ALA A N 1
ATOM 654 C CA . ALA A 1 84 ? 7.125 -9.457 -16.370 1.00 98.56 84 ALA A CA 1
ATOM 655 C C . ALA A 1 84 ? 7.224 -7.924 -16.261 1.00 98.56 84 ALA A C 1
ATOM 657 O O . ALA A 1 84 ? 7.547 -7.258 -17.250 1.00 98.56 84 ALA A O 1
ATOM 658 N N . SER A 1 85 ? 7.050 -7.372 -15.056 1.00 98.25 85 SER A N 1
ATOM 659 C CA . SER A 1 85 ? 7.183 -5.942 -14.756 1.00 98.25 85 SER A CA 1
ATOM 660 C C . SER A 1 85 ? 8.546 -5.400 -15.187 1.00 98.25 85 SER A C 1
ATOM 662 O O . SER A 1 85 ? 8.632 -4.410 -15.912 1.00 98.25 85 SER A O 1
ATOM 664 N N . LEU A 1 86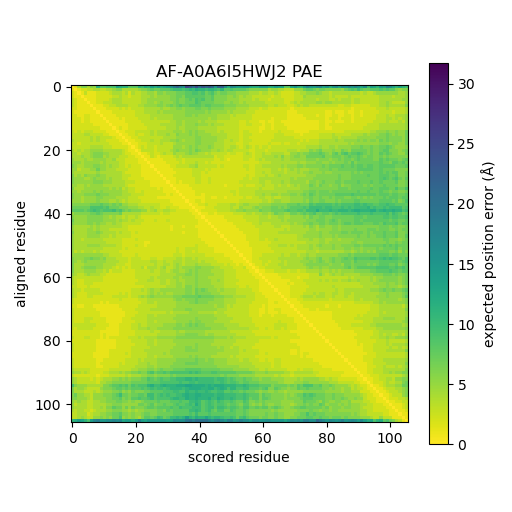 ? 9.635 -6.071 -14.796 1.00 98.44 86 LEU A N 1
ATOM 665 C CA . LEU A 1 86 ? 10.995 -5.638 -15.129 1.00 98.44 86 LEU A CA 1
ATOM 666 C C . LEU A 1 86 ? 11.323 -5.820 -16.614 1.00 98.44 86 LEU A C 1
ATOM 668 O O . LEU A 1 86 ? 12.078 -5.026 -17.176 1.00 98.44 86 LEU A O 1
ATOM 672 N N . ALA A 1 87 ? 10.773 -6.848 -17.266 1.00 98.56 87 ALA A N 1
ATOM 673 C CA . ALA A 1 87 ? 10.920 -7.021 -18.708 1.00 98.56 87 ALA A CA 1
ATOM 674 C C . ALA A 1 87 ? 10.271 -5.858 -19.473 1.00 98.56 87 ALA A C 1
ATOM 676 O O . ALA A 1 87 ? 10.901 -5.307 -20.376 1.00 98.56 87 ALA A O 1
ATOM 677 N N . MET A 1 88 ? 9.066 -5.447 -19.068 1.00 98.19 88 MET A N 1
ATOM 678 C CA . MET A 1 88 ? 8.362 -4.297 -19.637 1.00 98.19 88 MET A CA 1
ATOM 679 C C . MET A 1 88 ? 9.100 -2.975 -19.354 1.00 98.19 88 MET A C 1
ATOM 681 O O . MET A 1 88 ? 9.260 -2.154 -20.254 1.00 98.19 88 MET A O 1
ATOM 685 N N . LEU A 1 89 ? 9.610 -2.777 -18.133 1.00 98.12 89 LEU A N 1
ATOM 686 C CA . LEU A 1 89 ? 10.310 -1.546 -17.735 1.00 98.12 89 LEU A CA 1
ATOM 687 C C . LEU A 1 89 ? 11.746 -1.437 -18.267 1.00 98.12 89 LEU A C 1
ATOM 689 O O . LEU A 1 89 ? 12.386 -0.403 -18.078 1.00 98.12 89 LEU A O 1
ATOM 693 N N . ARG A 1 90 ? 12.273 -2.464 -18.945 1.00 98.12 90 ARG A N 1
ATOM 694 C CA . ARG A 1 90 ? 13.688 -2.542 -19.348 1.00 98.12 90 ARG A CA 1
ATOM 695 C C . ARG A 1 90 ? 14.174 -1.333 -20.151 1.00 98.12 90 ARG A C 1
ATOM 697 O O . ARG A 1 90 ? 15.335 -0.954 -20.029 1.00 98.12 90 ARG A O 1
ATOM 704 N N . SER A 1 91 ? 13.318 -0.761 -20.990 1.00 97.62 91 SER A N 1
ATOM 705 C CA . SER A 1 91 ? 13.644 0.391 -21.835 1.00 97.62 91 SER A CA 1
ATOM 706 C C . SER A 1 91 ? 13.042 1.700 -21.328 1.00 97.62 91 SER A C 1
ATOM 708 O O . SER A 1 91 ? 12.990 2.672 -22.082 1.00 97.62 91 SER A O 1
ATO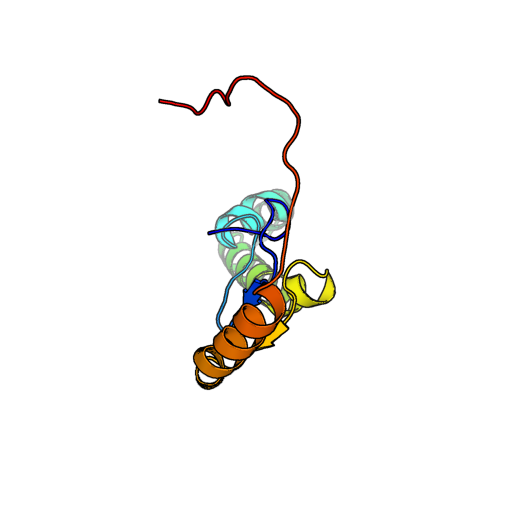M 710 N N . LYS A 1 92 ? 12.555 1.744 -20.081 1.00 97.56 92 LYS A N 1
ATOM 711 C CA . LYS A 1 92 ? 12.017 2.972 -19.498 1.00 97.56 92 LYS A CA 1
ATOM 712 C C . LYS A 1 92 ? 13.126 4.025 -19.423 1.00 97.56 92 LYS A C 1
ATOM 714 O O . LYS A 1 92 ? 14.185 3.798 -18.841 1.00 97.56 92 LYS A O 1
ATOM 719 N N . HIS A 1 93 ? 12.840 5.203 -19.961 1.00 96.00 93 HIS A N 1
ATOM 720 C CA . HIS A 1 93 ? 13.633 6.408 -19.763 1.00 96.00 93 HIS A CA 1
ATOM 721 C C . HIS A 1 93 ? 12.744 7.473 -19.122 1.00 96.00 93 HIS A C 1
ATOM 723 O O . HIS A 1 93 ? 11.601 7.646 -19.538 1.00 96.00 93 HIS A O 1
ATOM 729 N N . ALA A 1 94 ? 13.248 8.151 -18.093 1.00 92.75 94 ALA A N 1
ATOM 730 C CA . ALA A 1 94 ? 12.531 9.213 -17.399 1.00 92.75 94 ALA A CA 1
ATOM 731 C C . ALA A 1 94 ? 13.470 10.401 -17.199 1.00 92.75 94 ALA A C 1
ATOM 733 O O . ALA A 1 94 ? 14.482 10.289 -16.503 1.00 92.75 94 ALA A O 1
ATOM 734 N N . ASP A 1 95 ? 13.125 11.526 -17.817 1.00 92.62 95 ASP A N 1
ATOM 735 C CA . ASP A 1 95 ? 13.896 12.752 -17.691 1.00 92.62 95 ASP A CA 1
ATOM 736 C C . ASP A 1 95 ? 13.757 13.347 -16.291 1.00 92.62 95 ASP A C 1
ATOM 738 O O . ASP A 1 95 ? 12.696 13.318 -15.662 1.00 92.62 95 ASP A O 1
ATOM 742 N N . LEU A 1 96 ? 14.846 13.940 -15.815 1.00 90.12 96 LEU A N 1
ATOM 743 C CA . LEU A 1 96 ? 14.861 14.713 -14.582 1.00 90.12 96 LEU A CA 1
ATOM 744 C C . LEU A 1 96 ? 14.937 16.209 -14.908 1.00 90.12 96 LEU A C 1
ATOM 746 O O . LEU A 1 96 ? 15.540 16.590 -15.913 1.00 90.12 96 LEU A O 1
ATOM 750 N N . PRO A 1 97 ? 14.390 17.087 -14.046 1.00 93.56 97 PRO A N 1
ATOM 751 C CA . PRO A 1 97 ? 14.530 18.528 -14.220 1.00 93.56 97 PRO A CA 1
ATOM 752 C C . PRO A 1 97 ? 16.000 18.953 -14.342 1.00 93.56 97 PRO A C 1
ATOM 754 O O . PRO A 1 97 ? 16.845 18.511 -13.558 1.00 93.56 97 PRO A O 1
ATOM 757 N N . ALA A 1 98 ? 16.301 19.853 -15.282 1.00 96.19 98 ALA A N 1
ATOM 758 C CA . ALA A 1 98 ? 17.652 20.362 -15.498 1.00 96.19 98 ALA A CA 1
ATOM 759 C C . ALA A 1 98 ? 18.135 21.187 -14.290 1.00 96.19 98 ALA A C 1
ATOM 761 O O . ALA A 1 98 ? 17.604 22.256 -13.987 1.00 96.19 98 ALA A O 1
ATOM 762 N N . ARG A 1 99 ? 19.159 20.689 -13.591 1.00 95.12 99 ARG A N 1
ATOM 763 C CA . ARG A 1 99 ? 19.778 21.331 -12.420 1.00 95.12 99 ARG A CA 1
ATOM 764 C C . ARG A 1 99 ? 21.226 20.873 -12.261 1.00 95.12 99 ARG A C 1
ATOM 766 O O . ARG A 1 99 ? 21.571 19.788 -12.713 1.00 95.12 99 ARG A O 1
ATOM 773 N N . LYS A 1 100 ? 22.064 21.668 -11.580 1.00 97.00 100 LYS A N 1
ATOM 774 C CA . LYS A 1 100 ? 23.469 21.296 -11.301 1.00 97.00 100 LYS A CA 1
ATOM 775 C C . LYS A 1 100 ? 23.572 20.019 -10.458 1.00 97.00 100 LYS A C 1
ATOM 777 O O . LYS A 1 100 ? 24.396 19.163 -10.746 1.00 97.00 100 LYS A O 1
ATOM 782 N N . HIS A 1 101 ? 22.752 19.920 -9.413 1.00 94.75 101 HIS A N 1
ATOM 783 C CA . HIS A 1 101 ? 22.615 18.759 -8.528 1.00 94.75 101 HIS A CA 1
ATOM 784 C C . HIS A 1 101 ? 21.344 18.910 -7.667 1.00 94.75 101 HIS A C 1
ATOM 786 O O . HIS A 1 101 ? 20.679 19.949 -7.706 1.00 94.75 101 HIS A O 1
ATOM 792 N N . GLY A 1 102 ? 20.982 17.870 -6.907 1.00 94.38 102 GLY A N 1
ATOM 793 C CA . GLY A 1 102 ? 19.956 17.946 -5.856 1.00 94.38 102 GLY A CA 1
ATOM 794 C C . GLY A 1 102 ? 20.492 18.537 -4.542 1.00 94.38 102 GLY A C 1
ATOM 795 O O . GLY A 1 102 ? 21.664 18.901 -4.455 1.00 94.38 102 GLY A O 1
ATOM 796 N N . ASN A 1 103 ? 19.639 18.608 -3.517 1.00 95.81 103 ASN A N 1
ATOM 797 C CA . ASN A 1 103 ? 20.013 18.966 -2.143 1.00 95.81 103 ASN A CA 1
ATOM 798 C C . ASN A 1 103 ? 19.324 18.007 -1.148 1.00 95.81 103 ASN A C 1
ATOM 800 O O . ASN A 1 103 ? 18.304 18.377 -0.564 1.00 95.81 103 ASN A O 1
ATOM 804 N N . PRO A 1 104 ? 19.776 16.744 -1.052 1.00 94.19 104 PRO A N 1
ATOM 805 C CA . PRO A 1 104 ? 19.185 15.780 -0.130 1.00 94.19 104 PRO A CA 1
ATOM 806 C C . PRO A 1 104 ? 19.466 16.174 1.335 1.00 94.19 104 PRO A C 1
ATOM 808 O O . PRO A 1 104 ? 20.503 16.786 1.601 1.00 94.19 104 PRO A O 1
ATOM 811 N N . PRO A 1 105 ? 18.576 15.828 2.286 1.00 94.56 105 PRO A N 1
ATOM 812 C CA . PRO A 1 105 ? 18.859 15.967 3.716 1.00 94.56 105 PRO A CA 1
ATOM 813 C C . PRO A 1 105 ? 20.120 15.181 4.114 1.00 94.56 105 PRO A C 1
ATOM 815 O O . PRO A 1 105 ? 20.383 14.129 3.528 1.00 94.56 105 PRO A O 1
ATOM 818 N N . GLN A 1 106 ? 20.877 15.696 5.091 1.00 73.75 106 GLN A N 1
ATOM 819 C CA . GLN A 1 106 ? 21.994 14.982 5.727 1.00 73.75 106 GLN A CA 1
ATOM 820 C C . GLN A 1 106 ? 21.510 14.115 6.886 1.00 73.75 106 GLN A C 1
ATOM 822 O O . GLN A 1 106 ? 20.569 14.559 7.584 1.00 73.75 106 GLN A O 1
#

Foldseek 3Di:
DDWVVNPDPAFEAEQPAFDDPDQLLVVCCVPCVPVLVPDPHSVVVSVVSSVVCCVPHGGVVNCCVVVRHVYHDHPVCVVVVVVVVCVVCVPDDDDDPDDPDDDDDD

Mean predicted aligned error: 4.22 Å

Solvent-accessible surface area (backbone atoms only — not comparable to full-atom values): 6571 Å² total; per-residue (Å²): 140,75,45,53,94,79,66,41,90,76,42,76,34,38,83,84,37,70,50,65,98,61,58,39,64,64,48,32,58,64,76,41,39,64,64,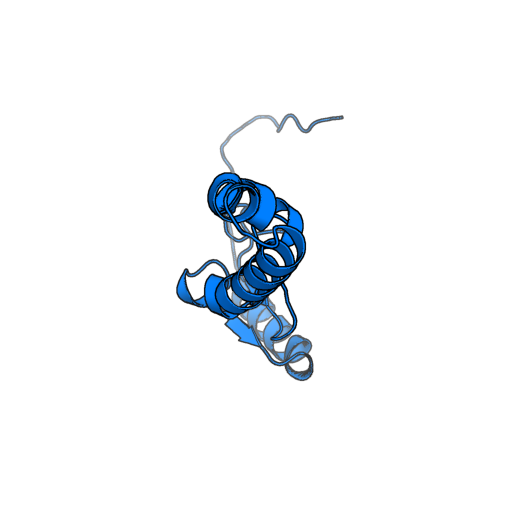26,70,73,38,96,49,36,67,64,44,44,55,51,46,23,52,50,45,36,72,75,48,38,32,35,63,62,37,39,80,68,68,64,23,78,44,76,44,60,78,87,47,48,66,60,54,51,52,52,53,50,62,71,49,67,79,71,81,80,90,73,84,94,65,98,70,87,84,77,87,131

Radius of gyration: 19.81 Å; Cα contacts (8 Å, |Δi|>4): 92; chains: 1; bounding box: 46×39×50 Å

Nearest PDB structures (foldseek):
  7w5u-assembly1_D  TM=9.454E-01  e=7.229E-14  Streptomyces antibioticus
  1on3-assembly1_E  TM=9.528E-01  e=7.933E-12  Propionibacterium freudenreichii
  1vrg-assembly1_F  TM=9.830E-01  e=1.016E-10  Thermotoga maritima MSB8
  3iav-assembly1_A  TM=9.681E-01  e=5.195E-11  Streptomyces coelicolor
  1x0u-assembly1_F  TM=9.771E-01  e=8.706E-10  Sulfurisphaera tokodaii str. 7

pLDDT: mean 94.1, std 3.92, range [73.75, 98.62]

Secondary structure (DSSP, 8-state):
---GGGT-S--EE-TT----SS-HHHHHHHHTHHHHHHSSSHHHHHHHHHHHHHHHHSSHHHHHTTTSSSEE--GGGHHHHHHHHHHHHTT--------S------

Sequence (106 aa):
MDSQSIGADLTYAWPTNEIAVMGAEGAANVIFRRQIAEAQDPEAMRTRMVKEYKTELMHPYYAAERGLVDDVIDPAETREVLIASLAMLRSKHADLPARKHGNPPQ